Protein AF-R9KJ02-F1 (afdb_monomer)

Secondary structure (DSSP, 8-state):
-PPPPPEEEEEEE-SS----SSS-HHHHHHHHHHHHHHHHTT-EEEEEEEESS--TT------

Solvent-accessible surface area (backbone atoms only — not comparable to full-atom values): 4120 Å² total; per-residue (Å²): 131,85,78,84,72,45,83,36,71,48,80,44,54,27,79,60,92,67,93,58,96,65,87,47,73,59,41,59,52,49,53,51,57,53,49,52,51,32,55,77,70,54,40,40,76,77,48,77,46,77,39,86,83,52,33,84,82,64,79,76,72,91,126

Mean predicted aligned error: 8.72 Å

Radius of gyration: 14.8 Å; Cα contacts (8 Å, |Δi|>4): 71; chains: 1; bounding box: 36×16×48 Å

Structure (mmCIF, N/CA/C/O backbone):
data_AF-R9KJ0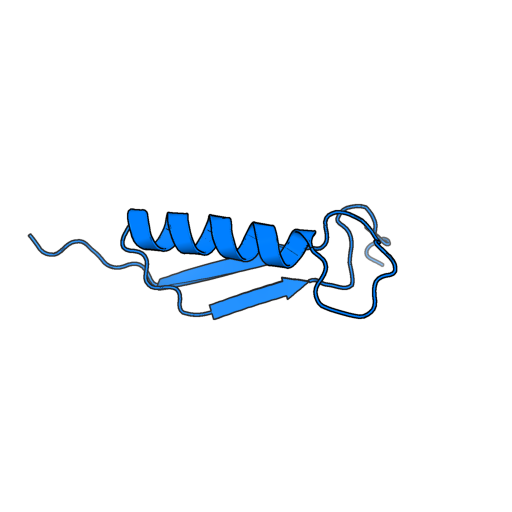2-F1
#
_entry.id   AF-R9KJ02-F1
#
loop_
_atom_site.group_PDB
_atom_site.id
_atom_site.type_symbol
_atom_site.label_atom_id
_atom_site.label_alt_id
_atom_site.label_comp_id
_atom_site.label_asym_id
_atom_site.label_entity_id
_atom_site.label_seq_id
_atom_site.pdbx_PDB_ins_code
_atom_site.Cartn_x
_atom_site.Cartn_y
_atom_site.Cartn_z
_atom_site.occupancy
_atom_site.B_iso_or_equiv
_atom_site.auth_seq_id
_atom_site.auth_comp_id
_atom_site.auth_asym_id
_atom_site.auth_atom_id
_atom_site.pdbx_PDB_model_num
ATOM 1 N N . MET A 1 1 ? -18.914 1.340 21.721 1.00 61.16 1 MET A N 1
ATOM 2 C CA . MET A 1 1 ? -19.351 0.643 20.490 1.00 61.16 1 MET A CA 1
ATOM 3 C C . MET A 1 1 ? -18.097 0.101 19.822 1.00 61.16 1 MET A C 1
ATOM 5 O O . MET A 1 1 ? -17.125 0.844 19.777 1.00 61.16 1 MET A O 1
ATOM 9 N N . LYS A 1 2 ? -18.049 -1.171 19.403 1.00 63.75 2 LYS A N 1
ATOM 10 C CA . LYS A 1 2 ? -16.891 -1.667 18.638 1.00 63.75 2 LYS A CA 1
ATOM 11 C C . LYS A 1 2 ? -16.975 -1.077 17.232 1.00 63.75 2 LYS A C 1
ATOM 13 O O . LYS A 1 2 ? -18.015 -1.208 16.595 1.00 63.75 2 LYS A O 1
ATOM 18 N N . GLN A 1 3 ? -15.917 -0.409 16.786 1.00 71.19 3 GLN A N 1
ATOM 19 C CA . GLN A 1 3 ? -15.780 -0.021 15.385 1.00 71.19 3 GLN A CA 1
ATOM 20 C C . GLN A 1 3 ? -15.768 -1.297 14.536 1.00 71.19 3 GLN A C 1
ATOM 22 O O . GLN A 1 3 ? -15.089 -2.267 14.878 1.00 71.19 3 GLN A O 1
ATOM 27 N N . GLN A 1 4 ? -16.576 -1.319 13.477 1.00 78.06 4 GLN A N 1
ATOM 28 C CA . GLN A 1 4 ? -16.580 -2.408 12.506 1.00 78.06 4 GLN A CA 1
ATOM 29 C C . GLN A 1 4 ? -15.220 -2.400 11.799 1.00 78.06 4 GLN A C 1
ATOM 31 O O . GLN A 1 4 ? -14.883 -1.425 11.133 1.00 78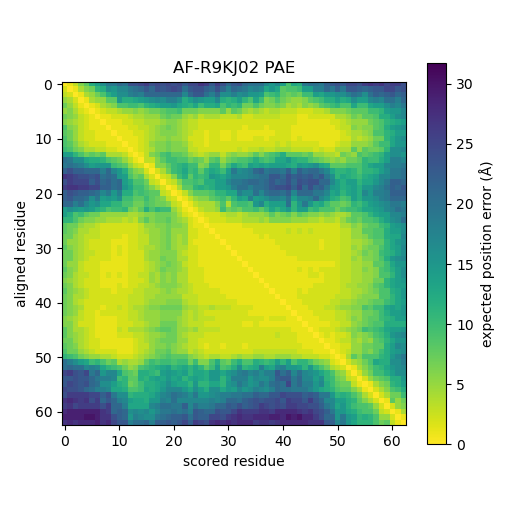.06 4 GLN A O 1
ATOM 36 N N . GLN A 1 5 ? -14.438 -3.465 11.965 1.00 83.50 5 GLN A N 1
ATOM 37 C CA . GLN A 1 5 ? -13.157 -3.616 11.283 1.00 83.50 5 GLN A CA 1
ATOM 38 C C . GLN A 1 5 ? -13.401 -4.224 9.899 1.00 83.50 5 GLN A C 1
ATOM 40 O O . GLN A 1 5 ? -14.035 -5.276 9.788 1.00 83.50 5 GLN A O 1
ATOM 45 N N . TYR A 1 6 ? -12.926 -3.551 8.854 1.00 90.00 6 TYR A N 1
ATOM 46 C CA . TYR A 1 6 ? -13.032 -4.022 7.475 1.00 90.00 6 TYR A CA 1
ATOM 47 C C . TYR A 1 6 ? -11.728 -4.683 7.043 1.00 90.00 6 TYR A C 1
ATOM 49 O O . TYR A 1 6 ? -10.649 -4.136 7.276 1.00 90.00 6 TYR A O 1
ATOM 57 N N . ASN A 1 7 ? -11.843 -5.846 6.402 1.00 94.62 7 ASN A N 1
ATOM 58 C CA . ASN A 1 7 ? -10.728 -6.458 5.692 1.00 94.62 7 ASN A CA 1
ATOM 59 C C . ASN A 1 7 ? 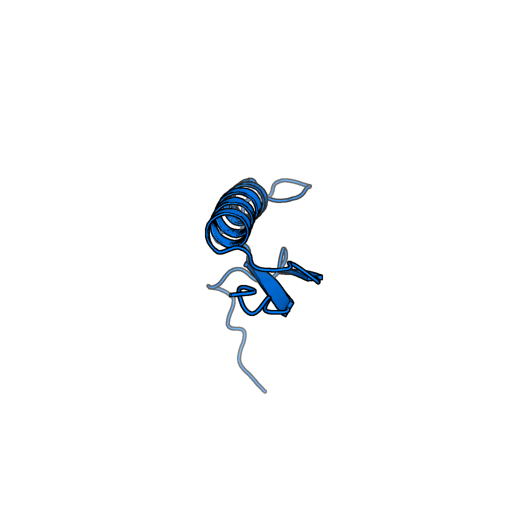-10.485 -5.666 4.405 1.00 94.62 7 ASN A C 1
ATOM 61 O O . ASN A 1 7 ? -11.384 -5.553 3.571 1.00 94.62 7 ASN A O 1
ATOM 65 N N . THR A 1 8 ? -9.270 -5.160 4.244 1.00 95.25 8 THR A N 1
ATOM 66 C CA . THR A 1 8 ? -8.882 -4.265 3.155 1.00 95.25 8 THR A CA 1
ATOM 67 C C . THR A 1 8 ? -7.678 -4.841 2.426 1.00 95.25 8 THR A C 1
ATOM 69 O O . THR A 1 8 ? -6.729 -5.315 3.047 1.00 95.25 8 THR A O 1
ATOM 72 N N . ALA A 1 9 ? -7.706 -4.797 1.099 1.00 96.56 9 ALA A N 1
ATOM 73 C CA . ALA A 1 9 ? -6.536 -5.058 0.275 1.00 96.56 9 ALA A CA 1
ATOM 74 C C . ALA A 1 9 ? -6.022 -3.746 -0.319 1.00 96.56 9 ALA A C 1
ATOM 76 O O . ALA A 1 9 ? -6.823 -2.907 -0.734 1.00 96.56 9 ALA A O 1
ATOM 77 N N . LEU A 1 10 ? -4.702 -3.580 -0.373 1.00 96.31 10 LEU A N 1
ATOM 78 C CA . LEU A 1 10 ? -4.065 -2.437 -1.027 1.00 96.31 10 LEU A CA 1
ATOM 79 C C . LEU A 1 10 ? -3.619 -2.843 -2.433 1.00 96.31 10 LEU A C 1
ATOM 81 O O . LEU A 1 10 ? -3.046 -3.916 -2.603 1.00 96.31 10 LEU A O 1
ATOM 85 N N . TYR A 1 11 ? -3.874 -2.001 -3.432 1.00 93.12 11 TYR A N 1
ATOM 86 C CA . TYR A 1 11 ? -3.412 -2.203 -4.807 1.00 93.12 11 TYR A CA 1
ATOM 87 C C . TYR A 1 11 ? -2.536 -1.025 -5.226 1.00 93.12 11 TYR A C 1
ATOM 89 O O . TYR A 1 11 ? -2.923 0.130 -5.044 1.00 93.12 11 TYR A O 1
ATOM 97 N N . MET A 1 12 ? -1.362 -1.327 -5.769 1.00 90.50 12 MET A N 1
ATOM 98 C CA . MET A 1 12 ? -0.364 -0.358 -6.215 1.00 90.50 12 MET A CA 1
ATOM 99 C C . MET A 1 12 ? 0.102 -0.743 -7.614 1.00 90.50 12 MET A C 1
ATOM 101 O O . MET A 1 12 ? 0.259 -1.928 -7.913 1.00 90.50 12 MET A O 1
ATOM 105 N N . ARG A 1 13 ? 0.338 0.254 -8.465 1.00 85.38 13 ARG A N 1
ATOM 106 C CA . ARG A 1 13 ? 0.768 0.050 -9.852 1.00 85.38 13 ARG A CA 1
ATOM 107 C C . ARG A 1 13 ? 1.855 1.048 -10.219 1.00 85.38 13 ARG A C 1
ATOM 109 O O . ARG A 1 13 ? 1.832 2.188 -9.749 1.00 85.38 13 ARG A O 1
ATOM 116 N N . LEU A 1 14 ? 2.793 0.621 -11.056 1.00 80.69 14 LEU A N 1
ATOM 117 C CA . LEU A 1 14 ? 3.870 1.464 -11.555 1.00 80.69 14 LEU A CA 1
ATOM 118 C C . LEU A 1 14 ? 3.293 2.695 -12.275 1.00 80.69 14 LEU A C 1
ATOM 120 O O . LEU A 1 14 ? 2.474 2.578 -13.191 1.00 80.69 14 LEU A O 1
ATOM 124 N N . SER A 1 15 ? 3.691 3.896 -11.849 1.00 69.62 15 SER A N 1
ATOM 125 C CA . SER A 1 15 ? 3.202 5.134 -12.469 1.00 69.62 15 SER A CA 1
ATOM 126 C C . SER A 1 15 ? 3.938 5.470 -13.771 1.00 69.62 15 SER A C 1
ATOM 128 O O . SER A 1 15 ? 3.342 6.086 -14.656 1.00 69.62 15 SER A O 1
ATOM 130 N N . ARG A 1 16 ? 5.207 5.058 -13.903 1.00 65.50 16 ARG A N 1
ATOM 131 C CA . ARG A 1 16 ? 6.078 5.290 -15.063 1.00 65.50 16 ARG A CA 1
ATOM 132 C C . ARG A 1 16 ? 7.175 4.223 -15.122 1.00 65.50 16 ARG A C 1
ATOM 134 O O . ARG A 1 16 ? 7.663 3.831 -14.068 1.00 65.50 16 ARG A O 1
ATOM 141 N N . ASP A 1 17 ? 7.555 3.801 -16.330 1.00 60.28 17 ASP A N 1
ATOM 142 C CA . ASP A 1 17 ? 8.662 2.866 -16.589 1.00 60.28 17 ASP A CA 1
ATOM 143 C C . ASP A 1 17 ? 10.010 3.513 -16.206 1.00 60.28 17 ASP A C 1
ATOM 145 O O . ASP A 1 17 ? 10.773 3.958 -17.062 1.00 60.28 17 ASP A O 1
ATOM 149 N N . ASP A 1 18 ? 10.288 3.657 -14.912 1.00 57.62 18 ASP A N 1
ATOM 150 C CA . ASP A 1 18 ? 11.639 3.956 -14.452 1.00 57.62 18 ASP A CA 1
ATOM 151 C C . ASP A 1 18 ? 12.427 2.637 -14.514 1.00 57.62 18 ASP A C 1
ATOM 153 O O . ASP A 1 18 ? 12.110 1.689 -13.800 1.00 57.62 18 ASP A O 1
ATOM 157 N N . GLU A 1 19 ? 13.432 2.568 -15.396 1.00 55.12 19 GLU A N 1
ATOM 158 C CA . GLU A 1 19 ? 14.306 1.405 -15.669 1.00 55.12 19 GLU A CA 1
ATOM 159 C C . GLU A 1 19 ? 15.247 1.045 -14.495 1.00 55.12 19 GLU A C 1
ATOM 161 O O . GLU A 1 19 ? 16.405 0.673 -14.685 1.00 55.12 19 GLU A O 1
ATOM 166 N N . LEU A 1 20 ? 14.796 1.211 -13.253 1.00 55.31 20 LEU A N 1
ATOM 167 C CA . LEU A 1 20 ? 15.576 0.873 -12.071 1.00 55.31 20 LEU A CA 1
ATOM 168 C C . LEU A 1 20 ? 15.295 -0.580 -11.678 1.00 55.31 20 LEU A C 1
ATOM 170 O O . LEU A 1 20 ? 14.153 -0.957 -11.443 1.00 55.31 20 LEU A O 1
ATOM 174 N N . GLU A 1 21 ? 16.346 -1.399 -11.583 1.00 54.38 21 GLU A N 1
ATOM 175 C CA . GLU A 1 21 ? 16.249 -2.755 -11.034 1.00 54.38 21 GLU A CA 1
ATOM 176 C C . GLU A 1 21 ? 15.830 -2.695 -9.550 1.00 54.38 21 GLU A C 1
ATOM 178 O O . GLU A 1 21 ? 16.640 -2.382 -8.675 1.00 54.38 21 GLU A O 1
ATOM 183 N N . GLY A 1 22 ? 14.557 -2.977 -9.254 1.00 61.97 22 GLY A N 1
ATOM 184 C CA . GLY A 1 22 ? 14.001 -3.026 -7.895 1.00 61.97 22 GLY A CA 1
ATOM 185 C C . GLY A 1 22 ? 12.572 -2.482 -7.809 1.00 61.97 22 GLY A C 1
ATOM 186 O O . GLY A 1 22 ? 12.015 -2.046 -8.808 1.00 61.97 22 GLY A O 1
ATOM 187 N N . GLU A 1 23 ? 11.982 -2.484 -6.603 1.00 63.12 23 GLU A N 1
ATOM 188 C CA . GLU A 1 23 ? 10.692 -1.815 -6.366 1.00 63.12 23 GLU A CA 1
ATOM 189 C C . GLU A 1 23 ? 10.836 -0.331 -6.725 1.00 63.12 23 G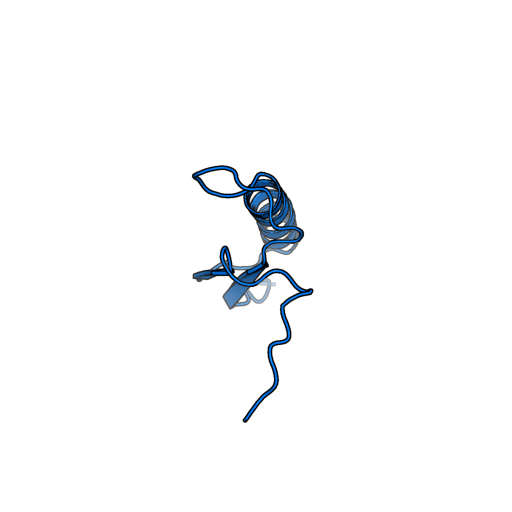LU A C 1
ATOM 191 O O . GLU A 1 23 ? 11.657 0.378 -6.133 1.00 63.12 23 GLU A O 1
ATOM 196 N N . SER A 1 24 ? 10.052 0.143 -7.696 1.00 73.25 24 SER A N 1
ATOM 197 C CA . SER A 1 24 ? 10.137 1.546 -8.100 1.00 73.25 24 SER A CA 1
ATOM 198 C C . SER A 1 24 ? 9.847 2.483 -6.920 1.00 73.25 24 SER A C 1
ATOM 200 O O . SER A 1 24 ? 8.980 2.224 -6.077 1.00 73.25 24 SER A O 1
ATOM 202 N N . ALA A 1 25 ? 10.501 3.649 -6.903 1.00 79.50 25 ALA A N 1
ATOM 203 C CA . ALA A 1 25 ? 10.246 4.688 -5.900 1.00 79.50 25 ALA A CA 1
ATOM 204 C C . ALA A 1 25 ? 8.755 5.087 -5.829 1.00 79.50 25 ALA A C 1
ATOM 206 O O . ALA A 1 25 ? 8.252 5.510 -4.780 1.00 79.50 25 ALA A O 1
ATOM 207 N N . SER A 1 26 ? 8.034 4.913 -6.944 1.00 79.75 26 SER A N 1
ATOM 208 C CA . SER A 1 26 ? 6.595 5.136 -7.038 1.00 79.75 26 SER A CA 1
ATOM 209 C C . SER A 1 26 ? 5.781 4.115 -6.236 1.00 79.75 26 SER A C 1
ATOM 211 O O . SER A 1 26 ? 4.858 4.518 -5.528 1.00 79.75 26 SER A O 1
ATOM 213 N N . ILE A 1 27 ? 6.126 2.822 -6.282 1.00 86.06 27 ILE A N 1
ATOM 214 C CA . ILE A 1 27 ? 5.443 1.777 -5.510 1.00 86.06 27 ILE A CA 1
ATOM 215 C C . ILE A 1 27 ? 5.717 1.962 -4.019 1.00 86.06 27 ILE A C 1
ATOM 217 O O . ILE A 1 27 ? 4.776 1.931 -3.224 1.00 86.06 27 ILE A O 1
ATOM 221 N N . SER A 1 28 ? 6.967 2.230 -3.624 1.00 88.31 28 SER A N 1
ATOM 222 C CA . SER A 1 28 ? 7.300 2.438 -2.208 1.00 88.31 28 SER A CA 1
ATOM 223 C C . SER A 1 28 ? 6.536 3.627 -1.612 1.00 88.31 28 SER A C 1
ATOM 225 O O . SER A 1 28 ? 5.996 3.534 -0.508 1.00 88.31 28 SER A O 1
ATOM 227 N N . THR A 1 29 ? 6.416 4.725 -2.366 1.00 89.88 29 THR A N 1
ATOM 228 C CA . THR A 1 29 ? 5.640 5.903 -1.945 1.00 89.88 29 THR A C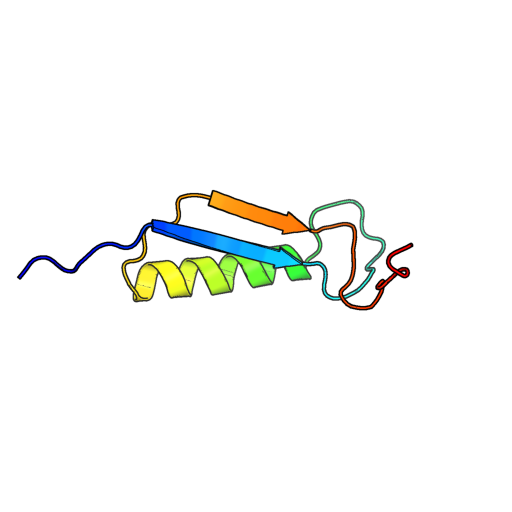A 1
ATOM 229 C C . THR A 1 29 ? 4.146 5.588 -1.830 1.00 89.88 29 THR A C 1
ATOM 231 O O . THR A 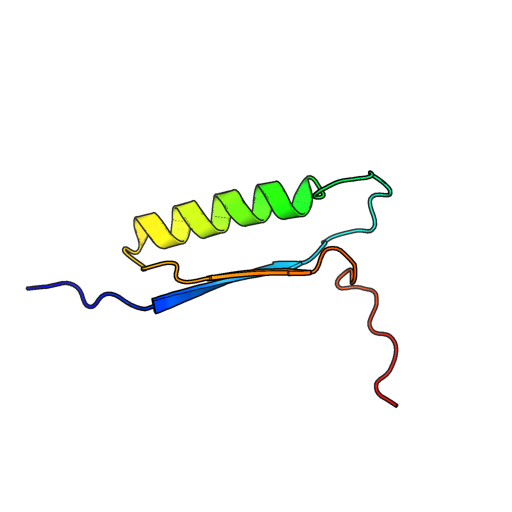1 29 ? 3.517 5.937 -0.831 1.00 89.88 29 THR A O 1
ATOM 234 N N . GLN A 1 30 ? 3.571 4.891 -2.817 1.00 91.50 30 GLN A N 1
ATOM 235 C CA . GLN A 1 30 ? 2.164 4.472 -2.784 1.00 91.50 30 GLN A CA 1
ATOM 236 C C . GLN A 1 30 ? 1.870 3.562 -1.583 1.00 91.50 30 GLN A C 1
ATOM 238 O O . GLN A 1 30 ? 0.871 3.759 -0.891 1.00 91.50 30 GLN A O 1
ATOM 243 N N . LYS A 1 31 ? 2.763 2.608 -1.297 1.00 93.44 31 LYS A N 1
ATOM 244 C CA . LYS A 1 31 ? 2.651 1.692 -0.155 1.00 93.44 31 LYS A CA 1
ATOM 245 C C . LYS A 1 31 ? 2.566 2.445 1.165 1.00 93.44 31 LYS A C 1
ATOM 247 O O . LYS A 1 31 ? 1.703 2.136 1.983 1.00 93.44 31 LYS A O 1
ATOM 252 N N . GLN A 1 32 ? 3.431 3.441 1.357 1.00 95.56 32 GLN A N 1
ATOM 253 C CA . GLN A 1 32 ? 3.438 4.251 2.572 1.00 95.56 32 GLN A CA 1
ATOM 254 C C . GLN A 1 32 ? 2.105 4.990 2.754 1.00 95.56 32 GLN A C 1
ATOM 256 O O . GLN A 1 32 ? 1.443 4.816 3.774 1.00 95.56 32 GLN A O 1
ATOM 261 N N . ILE A 1 33 ? 1.660 5.722 1.727 1.00 96.12 33 ILE A N 1
ATOM 262 C CA . ILE A 1 33 ? 0.418 6.511 1.771 1.00 96.12 33 ILE A CA 1
ATOM 263 C C . ILE A 1 33 ? -0.802 5.627 2.068 1.00 96.12 33 ILE A C 1
ATOM 265 O O . ILE A 1 33 ? -1.645 5.977 2.894 1.00 96.12 33 ILE A O 1
ATOM 269 N N . LEU A 1 34 ? -0.906 4.471 1.407 1.00 96.88 34 LEU A N 1
ATOM 270 C CA . LEU A 1 34 ? -2.046 3.570 1.574 1.00 96.88 34 LEU A CA 1
ATOM 271 C C . LEU A 1 34 ? -2.078 2.909 2.957 1.00 96.88 34 LEU A C 1
ATOM 273 O O . LEU A 1 34 ? -3.159 2.736 3.525 1.00 96.88 34 LEU A O 1
ATOM 277 N N . ARG A 1 35 ? -0.914 2.554 3.513 1.00 96.44 35 ARG A N 1
ATOM 278 C CA . ARG A 1 35 ? -0.814 1.997 4.869 1.00 96.44 35 ARG A CA 1
ATOM 279 C C . ARG A 1 35 ? -1.165 3.024 5.934 1.00 96.44 35 ARG A C 1
ATOM 281 O O . ARG A 1 35 ? -1.903 2.683 6.857 1.00 96.44 35 ARG A O 1
ATOM 288 N N . ASP A 1 36 ? -0.677 4.253 5.792 1.00 97.56 36 ASP A N 1
ATOM 289 C CA . ASP A 1 36 ? -0.981 5.339 6.726 1.00 97.56 36 ASP A CA 1
ATOM 290 C C . ASP A 1 36 ? -2.485 5.612 6.746 1.00 97.56 36 ASP A C 1
ATOM 292 O O . ASP A 1 36 ? -3.108 5.584 7.807 1.00 97.56 36 ASP A O 1
ATOM 296 N N . TYR A 1 37 ? -3.103 5.719 5.567 1.00 96.25 37 TYR A N 1
ATOM 297 C CA . TYR A 1 37 ? -4.548 5.885 5.460 1.00 96.25 37 TYR A CA 1
ATOM 298 C C . TYR A 1 37 ? -5.326 4.707 6.068 1.00 96.25 37 TYR A C 1
ATOM 300 O O . TYR A 1 37 ? -6.269 4.909 6.832 1.00 96.25 37 TYR A O 1
ATOM 308 N N . ALA A 1 38 ? -4.936 3.463 5.773 1.00 95.19 38 ALA A N 1
ATOM 309 C CA . ALA A 1 38 ? -5.599 2.290 6.339 1.00 95.19 38 ALA A CA 1
ATOM 310 C C . ALA A 1 38 ? -5.516 2.265 7.875 1.00 95.19 38 ALA A C 1
ATOM 312 O O . ALA A 1 38 ? -6.497 1.918 8.533 1.00 95.19 38 ALA A O 1
ATOM 313 N N . ASN A 1 39 ? -4.378 2.671 8.443 1.00 93.69 39 ASN A N 1
ATOM 314 C CA . ASN A 1 39 ? -4.187 2.781 9.886 1.00 93.69 39 ASN A CA 1
ATOM 315 C C . ASN A 1 39 ? -5.089 3.868 10.488 1.00 93.69 39 ASN A C 1
ATOM 317 O O . ASN A 1 39 ? -5.853 3.586 11.411 1.00 93.69 39 ASN A O 1
ATOM 321 N N . GLU A 1 40 ? -5.086 5.071 9.908 1.00 95.25 40 GLU A N 1
ATOM 322 C CA . GLU A 1 40 ? -5.936 6.189 10.342 1.00 95.25 40 GLU A CA 1
ATOM 323 C C . GLU A 1 40 ? -7.432 5.842 10.330 1.00 95.25 40 GLU A C 1
ATOM 325 O O . GLU A 1 40 ? -8.182 6.293 11.196 1.00 95.25 40 GLU A O 1
ATOM 330 N N . GLN A 1 41 ? -7.873 5.019 9.373 1.00 93.06 41 GLN A N 1
ATOM 331 C CA . GLN A 1 41 ? -9.266 4.574 9.262 1.00 93.06 41 GLN A CA 1
ATOM 332 C C . GLN A 1 41 ? -9.587 3.305 10.075 1.00 93.06 41 GLN A C 1
ATOM 334 O O . GLN A 1 41 ? -10.741 2.871 10.109 1.00 93.06 41 GLN A O 1
ATOM 339 N N . GLY A 1 42 ? -8.597 2.688 10.730 1.00 92.88 42 GLY A N 1
ATOM 340 C CA . GLY A 1 42 ? -8.779 1.442 11.482 1.00 92.88 42 GLY A CA 1
ATOM 341 C C . GLY A 1 42 ? -9.077 0.220 10.602 1.00 92.88 42 GLY A C 1
ATOM 342 O O . GLY A 1 42 ? -9.722 -0.734 11.047 1.00 92.88 42 GLY A O 1
ATOM 343 N N . PHE A 1 43 ? -8.638 0.237 9.344 1.00 94.81 43 PHE A N 1
ATOM 344 C CA . PHE A 1 43 ? -8.791 -0.878 8.415 1.00 94.81 43 PHE A CA 1
ATOM 345 C C . PHE A 1 43 ? -7.778 -1.988 8.702 1.00 94.81 43 PHE A C 1
ATOM 347 O O . PHE A 1 43 ? -6.615 -1.737 9.014 1.00 94.81 43 PHE A O 1
ATOM 354 N N . LEU A 1 44 ? -8.210 -3.243 8.558 1.00 94.81 44 LEU A N 1
ATOM 355 C CA . LEU A 1 44 ? -7.322 -4.396 8.631 1.00 94.81 44 LEU A CA 1
ATOM 356 C C . LEU A 1 44 ? -6.788 -4.699 7.235 1.00 94.81 44 LEU A C 1
ATOM 358 O O . LEU A 1 44 ? -7.492 -5.287 6.415 1.00 94.81 44 LEU A O 1
ATOM 362 N N . VAL A 1 45 ? -5.541 -4.318 6.964 1.00 96.06 45 VAL A N 1
ATOM 363 C CA . VAL A 1 45 ? -4.877 -4.693 5.712 1.00 96.06 45 VAL A CA 1
ATOM 364 C C . VAL A 1 45 ? -4.583 -6.193 5.738 1.00 96.06 45 VAL A C 1
ATOM 366 O O . VAL A 1 45 ? -3.770 -6.654 6.535 1.00 96.06 45 VAL A O 1
ATOM 369 N N . VAL A 1 46 ? -5.264 -6.959 4.883 1.00 96.81 46 VAL A N 1
ATOM 370 C CA . VAL A 1 46 ? -5.117 -8.424 4.793 1.00 96.81 46 VAL A CA 1
ATOM 371 C C . VAL A 1 46 ? -4.213 -8.862 3.647 1.00 96.81 46 VAL A C 1
ATOM 373 O O . VAL A 1 46 ? -3.708 -9.981 3.673 1.00 96.81 46 VAL A O 1
ATOM 376 N N . ASN A 1 47 ? -4.036 -8.013 2.631 1.00 96.38 47 ASN A N 1
ATOM 377 C CA . ASN A 1 47 ? -3.155 -8.302 1.508 1.00 96.38 47 ASN A CA 1
ATOM 378 C C . ASN A 1 47 ? -2.721 -7.027 0.773 1.00 96.38 47 ASN A C 1
ATOM 380 O O . ASN A 1 47 ? -3.397 -5.996 0.836 1.00 96.38 47 ASN A O 1
ATOM 384 N N . GLU A 1 48 ? -1.624 -7.127 0.032 1.00 95.06 48 GLU A N 1
ATOM 385 C CA . GLU A 1 48 ? -1.085 -6.063 -0.811 1.00 95.06 48 GLU A CA 1
ATOM 386 C C . GLU A 1 48 ? -0.759 -6.633 -2.192 1.00 95.06 48 GLU A C 1
ATOM 388 O O . GLU A 1 48 ? -0.087 -7.656 -2.311 1.00 95.06 48 GLU A O 1
ATOM 393 N N . TYR A 1 49 ? -1.240 -5.969 -3.238 1.00 91.81 49 TYR A N 1
ATOM 394 C CA . TYR A 1 49 ? -1.036 -6.349 -4.629 1.00 91.81 49 TYR A CA 1
ATOM 395 C C . TYR A 1 49 ? -0.232 -5.256 -5.325 1.00 91.81 49 TYR A C 1
ATOM 397 O O . TYR A 1 49 ? -0.607 -4.083 -5.285 1.00 91.81 49 TYR A O 1
ATOM 405 N N . VAL A 1 50 ? 0.874 -5.649 -5.951 1.00 88.25 50 VAL A N 1
ATOM 406 C CA . VAL A 1 50 ? 1.794 -4.744 -6.641 1.00 88.25 50 VAL A CA 1
ATOM 407 C C . VAL A 1 50 ? 1.894 -5.169 -8.096 1.00 88.25 50 VAL A C 1
ATOM 409 O O . VAL A 1 50 ? 2.209 -6.320 -8.390 1.00 88.25 50 VAL A O 1
ATOM 412 N N . ASP A 1 51 ? 1.633 -4.225 -8.989 1.00 82.38 51 ASP A N 1
ATOM 413 C CA . ASP A 1 51 ? 1.855 -4.359 -10.420 1.00 82.38 51 ASP A CA 1
ATOM 414 C C . ASP A 1 51 ? 3.059 -3.494 -10.829 1.00 82.38 51 ASP A C 1
ATOM 416 O O . ASP A 1 51 ? 2.931 -2.293 -11.077 1.00 82.38 51 ASP A O 1
ATOM 420 N N . ASP A 1 52 ? 4.241 -4.115 -10.822 1.00 67.06 52 ASP A N 1
ATOM 421 C CA . ASP A 1 52 ? 5.546 -3.485 -11.093 1.00 67.06 52 ASP A CA 1
ATOM 422 C C . ASP A 1 52 ? 6.011 -3.682 -12.552 1.00 67.06 52 ASP A C 1
ATOM 424 O O . ASP A 1 52 ? 7.182 -3.519 -12.871 1.00 67.06 52 ASP A O 1
ATOM 428 N N . GLY A 1 53 ? 5.103 -4.098 -13.445 1.00 60.19 53 GLY A N 1
ATOM 429 C CA . GLY A 1 53 ? 5.423 -4.426 -14.844 1.00 60.19 53 GLY A CA 1
ATOM 430 C C . GLY A 1 53 ? 4.437 -3.877 -15.873 1.00 60.19 53 GLY A C 1
ATOM 431 O O . GLY A 1 53 ? 4.747 -3.833 -17.063 1.00 60.19 53 GLY A O 1
ATOM 432 N N . PHE A 1 54 ? 3.262 -3.419 -15.444 1.00 56.03 54 PHE A N 1
ATOM 433 C CA . PHE A 1 54 ? 2.329 -2.706 -16.300 1.00 56.03 54 PHE A CA 1
ATOM 434 C C . PHE A 1 54 ? 2.224 -1.269 -15.803 1.00 56.03 54 PHE A C 1
ATOM 436 O O . PHE A 1 54 ? 1.523 -0.991 -14.835 1.00 56.03 54 PHE A O 1
ATOM 443 N N . SER A 1 55 ? 2.851 -0.310 -16.481 1.00 59.16 55 SER A N 1
ATOM 444 C CA . SER A 1 55 ? 2.505 1.097 -16.265 1.00 59.16 55 SER A CA 1
ATOM 445 C C . SER A 1 55 ? 1.068 1.353 -16.727 1.00 59.16 55 SER A C 1
ATOM 447 O O . SER A 1 55 ? 0.566 0.671 -17.626 1.00 59.16 55 SER A O 1
ATOM 449 N N . GLY A 1 56 ? 0.363 2.311 -16.109 1.00 56.81 56 GLY A N 1
ATOM 450 C CA . GLY A 1 56 ? -1.013 2.711 -16.475 1.00 56.81 56 GLY A CA 1
ATOM 45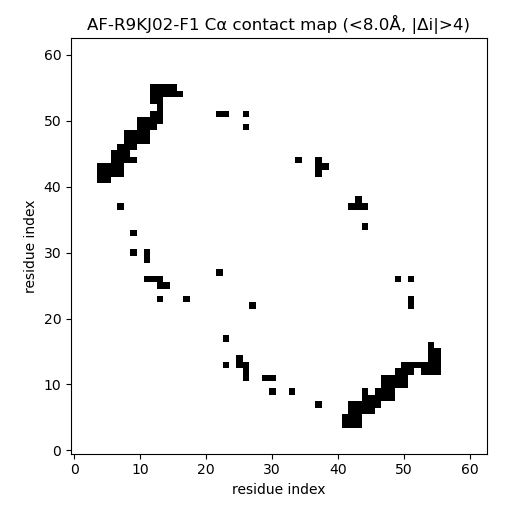1 C C . GLY A 1 56 ? -1.210 3.069 -17.956 1.00 56.81 56 GLY A C 1
ATOM 452 O O . GLY A 1 56 ? -2.338 3.127 -18.438 1.00 56.81 56 GLY A O 1
ATOM 453 N N . THR A 1 57 ? -0.107 3.278 -18.673 1.00 54.53 57 THR A N 1
ATOM 454 C CA . THR A 1 57 ? -0.022 3.596 -20.098 1.00 54.53 57 THR A CA 1
ATOM 455 C C . THR A 1 57 ? 0.078 2.369 -21.008 1.00 54.53 57 THR A C 1
ATOM 457 O O . THR A 1 57 ? -0.188 2.491 -22.200 1.00 54.53 57 THR A O 1
ATOM 460 N N . ASN A 1 58 ? 0.376 1.180 -20.471 1.00 54.81 58 ASN A N 1
ATOM 461 C CA . ASN A 1 58 ? 0.536 -0.061 -21.240 1.00 54.81 58 ASN A CA 1
ATOM 462 C C . ASN A 1 58 ? -0.794 -0.824 -21.397 1.00 54.81 58 ASN A C 1
ATOM 464 O O . ASN A 1 58 ? -0.871 -2.022 -21.123 1.00 54.81 58 ASN A O 1
ATOM 468 N N . PHE A 1 59 ? -1.865 -0.146 -21.833 1.00 55.00 59 PHE A N 1
ATOM 469 C CA . PHE A 1 59 ? -3.064 -0.839 -22.324 1.00 55.00 59 PHE A CA 1
ATOM 470 C C . PHE A 1 59 ? -2.743 -1.472 -23.684 1.00 55.00 59 PHE A C 1
ATOM 472 O O . PHE A 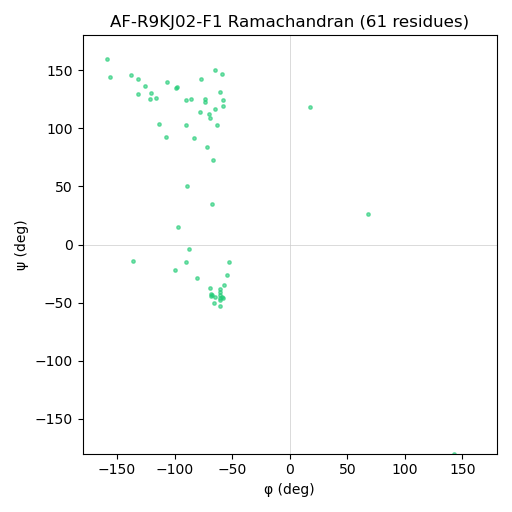1 59 ? -2.977 -0.890 -24.741 1.00 55.00 59 PHE A O 1
ATOM 479 N N . VAL A 1 60 ? -2.157 -2.665 -23.651 1.00 56.47 60 VAL A N 1
ATOM 480 C CA . VAL A 1 60 ? -2.017 -3.525 -24.824 1.00 56.47 60 VAL A CA 1
ATOM 481 C C . VAL A 1 60 ? -3.327 -4.291 -24.982 1.00 56.47 60 VAL A C 1
ATOM 483 O O . VAL A 1 60 ? -3.551 -5.284 -24.309 1.00 56.47 60 VAL A O 1
ATOM 486 N N . GLU A 1 61 ? -4.234 -3.715 -25.771 1.00 59.75 61 GLU A N 1
ATOM 487 C CA . GLU A 1 61 ? -5.377 -4.342 -26.454 1.00 59.75 61 GLU A CA 1
ATOM 488 C C . GLU A 1 61 ? -5.840 -5.727 -25.937 1.00 59.75 61 GLU A C 1
ATOM 490 O O . GLU A 1 61 ? -5.138 -6.733 -26.051 1.00 59.75 61 GLU A O 1
ATOM 495 N N . VAL A 1 62 ? -7.085 -5.809 -25.453 1.00 52.31 62 VAL A N 1
ATOM 496 C CA . VAL A 1 62 ? -7.758 -7.095 -25.209 1.00 52.31 62 VAL A CA 1
ATOM 497 C C . VAL A 1 62 ? -8.048 -7.741 -26.568 1.00 52.31 62 VAL A C 1
ATOM 499 O O . VAL A 1 62 ? -8.900 -7.243 -27.302 1.00 52.31 62 VAL A O 1
ATOM 502 N N . ARG A 1 63 ? -7.330 -8.815 -26.913 1.00 48.50 63 ARG A N 1
ATOM 503 C CA . ARG A 1 63 ? -7.715 -9.709 -28.017 1.00 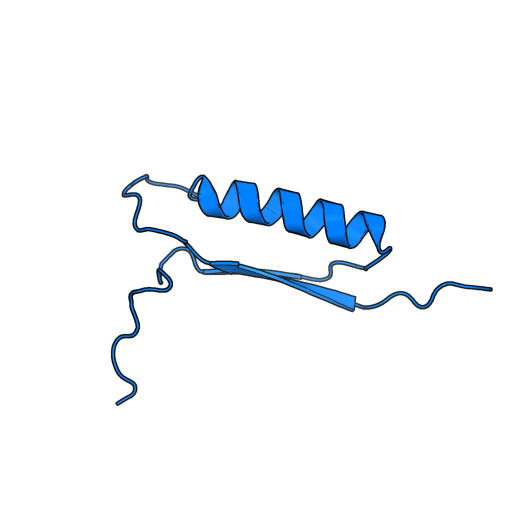48.50 63 ARG A CA 1
ATOM 504 C C . ARG A 1 63 ? -8.833 -10.652 -27.602 1.00 48.50 63 ARG A C 1
ATOM 506 O O . ARG A 1 63 ? -8.781 -11.143 -26.452 1.00 48.50 63 ARG A O 1
#

Foldseek 3Di:
DDDDEAADEAEEEDQDPPVDPDDDPRRVVSVVVVVVVCVVVNYDHPYYHYHDDDHPPPPPDDD

pLDDT: mean 78.9, std 16.59, range [48.5, 97.56]

Sequence (63 aa):
MKQQQYNTALYMRLSRDDELEGESASISTQKQILRDYANEQGFLVVNEYVDDGFSGTNFVEVR

Nearest PDB structures (foldseek):
  3l8h-assembly4_D  TM=5.776E-01  e=8.481E+00  Bordetella bronchiseptica
  5dyn-assembly1_A  TM=3.978E-01  e=9.085E+00  Bacteroides fragilis